Protein AF-A0A392RKC2-F1 (afdb_monomer_lite)

Radius of gyration: 17.55 Å; chains: 1; bounding box: 46×29×40 Å

Secondary structure (DSSP, 8-state):
------HHHHHHHHT----SS-TTHHHHHHHHT--HHHHHHHHHHHBPTTPPPEEPTT-SSEEE--GGGB-HHHHHHHHHHHHHTS------

Structure (mmCIF, N/CA/C/O backbone):
data_AF-A0A392RKC2-F1
#
_entry.id   AF-A0A392RKC2-F1
#
loop_
_atom_site.group_PDB
_atom_site.id
_atom_site.type_symbol
_atom_site.label_atom_id
_atom_site.label_alt_id
_atom_site.label_comp_id
_atom_site.label_asym_id
_atom_site.label_entity_id
_atom_site.label_seq_id
_atom_site.pdbx_PDB_ins_code
_atom_site.Cartn_x
_atom_site.Cartn_y
_atom_site.Cartn_z
_atom_site.occupancy
_atom_site.B_iso_or_equiv
_atom_site.auth_seq_id
_atom_site.auth_comp_id
_atom_site.auth_asym_id
_atom_site.auth_atom_id
_atom_site.pdbx_PDB_model_num
ATOM 1 N N . VAL A 1 1 ? 34.832 -0.597 -20.516 1.00 72.94 1 VAL A N 1
ATOM 2 C CA . VAL A 1 1 ? 33.555 -0.688 -21.264 1.00 72.94 1 VAL A CA 1
ATOM 3 C C . VAL A 1 1 ? 32.479 -0.088 -20.380 1.00 72.94 1 VAL A C 1
ATOM 5 O O . VAL A 1 1 ? 32.411 -0.481 -19.223 1.00 72.94 1 VAL A O 1
ATOM 8 N N . LEU A 1 2 ? 31.730 0.903 -20.866 1.00 86.44 2 LEU A N 1
ATOM 9 C CA . LEU A 1 2 ? 30.603 1.476 -20.126 1.00 86.44 2 LEU A CA 1
ATOM 10 C C . LEU A 1 2 ? 29.410 0.530 -20.303 1.00 86.44 2 LEU A C 1
ATOM 12 O O . LEU A 1 2 ? 29.043 0.235 -21.438 1.00 86.44 2 LEU A O 1
ATOM 16 N N . VAL A 1 3 ? 28.866 0.007 -19.209 1.00 86.38 3 VAL A N 1
ATOM 17 C CA . VAL A 1 3 ? 27.672 -0.845 -19.254 1.00 86.38 3 VAL A CA 1
ATOM 18 C C . VAL A 1 3 ? 26.449 0.065 -19.182 1.00 86.38 3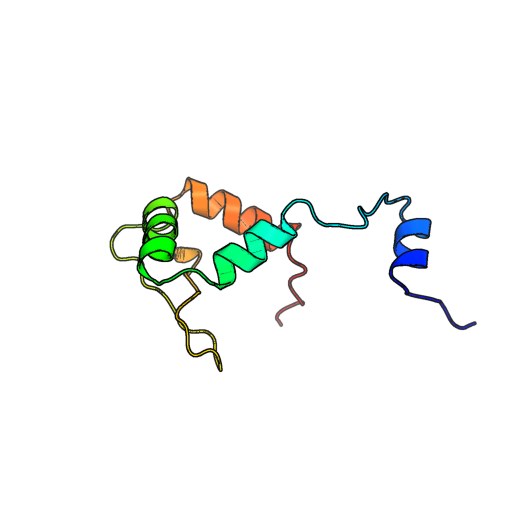 VAL A C 1
ATOM 20 O O . VAL A 1 3 ? 26.336 0.875 -18.262 1.00 86.38 3 VAL A O 1
ATOM 23 N N . ASP A 1 4 ? 25.574 -0.035 -20.179 1.00 87.69 4 ASP A N 1
ATOM 24 C CA . ASP A 1 4 ? 24.304 0.691 -20.232 1.00 87.69 4 ASP A CA 1
ATOM 25 C C . ASP A 1 4 ? 23.277 -0.028 -19.344 1.00 87.69 4 ASP A C 1
ATOM 27 O O . ASP A 1 4 ? 22.867 -1.151 -19.632 1.00 87.69 4 ASP A O 1
ATOM 31 N N . TYR A 1 5 ? 22.900 0.622 -18.242 1.00 90.44 5 TYR A N 1
ATOM 32 C CA . TYR A 1 5 ? 21.896 0.145 -17.287 1.00 90.44 5 TYR A CA 1
ATOM 33 C C . TYR A 1 5 ? 20.544 0.853 -17.459 1.00 90.44 5 TYR A C 1
ATOM 35 O O . TYR A 1 5 ? 19.766 0.939 -16.508 1.00 90.44 5 TYR A O 1
ATOM 43 N N . SER A 1 6 ? 20.258 1.405 -18.641 1.00 88.12 6 SER A N 1
ATOM 44 C CA . SER A 1 6 ? 18.932 1.947 -18.936 1.00 88.12 6 SER A CA 1
ATOM 45 C C . SER A 1 6 ? 17.847 0.879 -18.785 1.00 88.12 6 SER A C 1
ATOM 47 O O . SER A 1 6 ? 18.072 -0.323 -18.955 1.00 88.12 6 SER A O 1
ATOM 49 N N . ASP A 1 7 ? 16.634 1.337 -18.484 1.00 82.75 7 ASP A N 1
ATOM 50 C CA . ASP A 1 7 ? 15.430 0.511 -18.414 1.00 82.75 7 ASP A CA 1
ATOM 51 C C . ASP A 1 7 ? 15.248 -0.336 -19.681 1.00 82.75 7 ASP A C 1
ATOM 53 O O . ASP A 1 7 ? 14.908 -1.517 -19.602 1.00 82.75 7 ASP A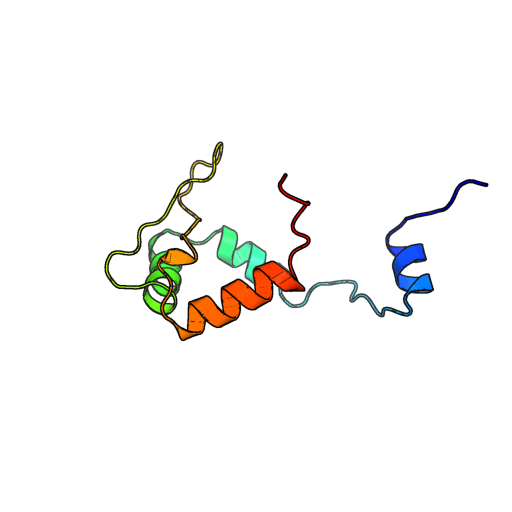 O 1
ATOM 57 N N . ARG A 1 8 ? 15.534 0.236 -20.855 1.00 85.31 8 ARG A N 1
ATOM 58 C CA . ARG A 1 8 ? 15.464 -0.461 -22.140 1.00 85.31 8 ARG A CA 1
ATOM 59 C C . ARG A 1 8 ? 16.425 -1.646 -22.217 1.00 85.31 8 ARG A C 1
ATOM 61 O O . ARG A 1 8 ? 15.986 -2.739 -22.578 1.00 85.31 8 ARG A O 1
ATOM 68 N N . GLU A 1 9 ? 17.708 -1.448 -21.915 1.00 90.69 9 GLU A N 1
ATOM 69 C CA . GLU A 1 9 ? 18.713 -2.515 -22.032 1.00 90.69 9 GLU A CA 1
ATOM 70 C C . GLU A 1 9 ? 18.527 -3.591 -20.958 1.00 90.69 9 GLU A C 1
ATOM 72 O O . GLU A 1 9 ? 18.640 -4.779 -21.260 1.00 90.69 9 GLU A O 1
ATOM 77 N N . LEU A 1 10 ? 18.135 -3.205 -19.739 1.00 89.06 10 LEU A N 1
ATOM 78 C CA . LEU A 1 10 ? 17.785 -4.156 -18.683 1.00 89.06 10 LEU A CA 1
ATOM 79 C C . LEU A 1 10 ? 16.570 -5.007 -19.061 1.00 89.06 10 LEU A C 1
ATOM 81 O O . LEU A 1 10 ? 16.623 -6.230 -18.949 1.00 89.06 10 LEU A O 1
ATOM 85 N N . ASN A 1 11 ? 15.495 -4.388 -19.556 1.00 87.81 11 ASN A N 1
ATOM 86 C CA . ASN A 1 11 ? 14.303 -5.126 -19.970 1.00 87.81 11 ASN A CA 1
ATOM 87 C C . ASN A 1 11 ? 14.596 -6.060 -21.151 1.00 87.81 11 ASN A C 1
ATOM 89 O O . ASN A 1 11 ? 14.158 -7.210 -21.169 1.00 87.81 11 ASN A O 1
ATOM 93 N N . ARG A 1 12 ? 15.406 -5.599 -22.114 1.00 89.31 12 ARG A N 1
ATOM 94 C CA . ARG A 1 12 ? 15.878 -6.428 -23.228 1.00 89.31 12 ARG A CA 1
ATOM 95 C C . ARG A 1 12 ? 16.684 -7.628 -22.736 1.00 89.31 12 ARG A C 1
ATOM 97 O O . ARG A 1 12 ? 16.440 -8.738 -23.199 1.00 89.31 12 ARG A O 1
ATOM 104 N N . PHE A 1 13 ? 17.631 -7.410 -21.825 1.00 89.94 13 PHE A N 1
ATOM 105 C CA . PHE A 1 13 ? 18.466 -8.468 -21.258 1.00 89.94 13 PHE A CA 1
ATOM 106 C C . PHE A 1 13 ? 17.638 -9.506 -20.491 1.00 89.94 13 PHE A C 1
ATOM 108 O O . PHE A 1 13 ? 17.850 -10.704 -20.653 1.00 89.94 13 PHE A O 1
ATOM 115 N N . LEU A 1 14 ? 16.663 -9.053 -19.700 1.00 88.38 14 LEU A N 1
ATOM 116 C CA . LEU A 1 14 ? 15.782 -9.916 -18.909 1.00 88.38 14 LEU A CA 1
ATOM 117 C C . LEU A 1 14 ? 14.648 -10.557 -19.732 1.00 88.38 14 LEU A C 1
ATOM 119 O O . LEU A 1 14 ? 13.891 -11.362 -19.194 1.00 88.38 14 LEU A O 1
ATOM 123 N N . GLY A 1 15 ? 14.504 -10.202 -21.014 1.00 89.50 15 GLY A N 1
ATOM 124 C CA . GLY A 1 15 ? 13.411 -10.673 -21.867 1.00 89.50 15 GLY A CA 1
ATOM 125 C C . GLY A 1 15 ? 12.029 -10.205 -21.398 1.00 89.50 15 GLY A C 1
ATOM 126 O O . GLY A 1 15 ? 11.027 -10.865 -21.675 1.00 89.50 15 GLY A O 1
ATOM 127 N N . THR A 1 16 ? 11.958 -9.095 -20.661 1.00 84.81 16 THR A N 1
ATOM 128 C CA . THR A 1 16 ? 10.705 -8.589 -20.101 1.00 84.81 16 THR A CA 1
ATOM 129 C C . THR A 1 16 ? 9.954 -7.749 -21.129 1.00 84.81 16 THR A C 1
ATOM 131 O O . THR A 1 16 ? 10.505 -6.876 -21.801 1.00 84.81 16 THR A O 1
ATOM 134 N N . ILE A 1 17 ? 8.646 -7.986 -21.233 1.00 80.50 17 ILE A N 1
ATOM 135 C CA . ILE A 1 17 ? 7.734 -7.101 -21.956 1.00 80.50 17 ILE A CA 1
ATOM 136 C C . ILE A 1 17 ? 7.175 -6.123 -20.931 1.00 80.50 17 ILE A C 1
ATOM 138 O O . ILE A 1 17 ? 6.177 -6.404 -20.272 1.00 80.50 17 ILE A O 1
ATOM 142 N N . THR A 1 18 ? 7.842 -4.984 -20.771 1.00 73.62 18 THR A N 1
ATOM 143 C CA . THR A 1 18 ? 7.359 -3.923 -19.884 1.00 73.62 18 THR A CA 1
ATOM 144 C C . THR A 1 18 ? 6.277 -3.123 -20.608 1.00 73.62 18 THR A C 1
ATOM 146 O O . THR A 1 18 ? 6.557 -2.518 -21.649 1.00 73.62 18 THR A O 1
ATOM 149 N N . PRO A 1 19 ? 5.032 -3.099 -20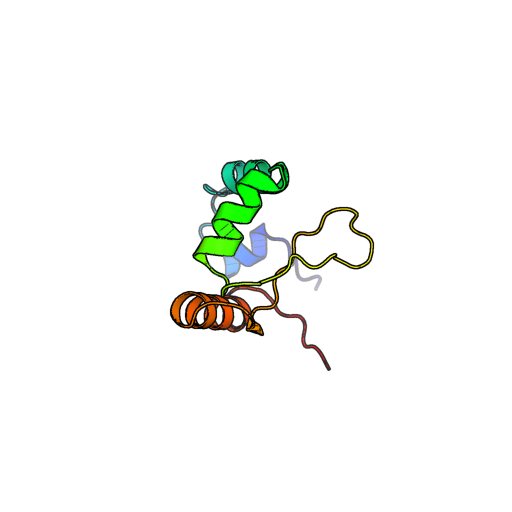.103 1.00 76.81 19 PRO A N 1
ATOM 150 C CA . PRO A 1 19 ? 3.987 -2.269 -20.682 1.00 76.81 19 PRO A CA 1
ATOM 151 C C . PRO A 1 19 ? 4.407 -0.797 -20.651 1.00 76.81 19 PRO A C 1
ATOM 153 O O . PRO A 1 19 ? 4.855 -0.304 -19.618 1.00 76.81 19 PRO A O 1
ATOM 156 N N . ARG A 1 20 ? 4.219 -0.068 -21.762 1.00 76.38 20 ARG A N 1
ATOM 157 C CA . ARG A 1 20 ? 4.496 1.385 -21.822 1.00 76.38 20 ARG A CA 1
ATOM 158 C C . ARG A 1 20 ? 3.668 2.188 -20.815 1.00 76.38 20 ARG A C 1
ATOM 160 O O . ARG A 1 20 ? 4.068 3.277 -20.422 1.00 76.38 20 ARG A O 1
ATOM 167 N N . HIS A 1 21 ? 2.523 1.644 -20.408 1.00 78.56 21 HIS A N 1
ATOM 168 C CA . HIS A 1 21 ? 1.626 2.236 -19.428 1.00 78.56 21 HIS A CA 1
ATOM 169 C C . HIS A 1 21 ? 1.253 1.184 -18.386 1.00 78.56 21 HIS A C 1
ATOM 171 O O . HIS A 1 21 ? 0.806 0.088 -18.728 1.00 78.56 21 HIS A O 1
ATOM 177 N N . CYS A 1 22 ? 1.427 1.518 -17.108 1.00 80.56 22 CYS A N 1
ATOM 178 C CA . CYS A 1 22 ? 0.925 0.691 -16.020 1.00 80.56 22 CYS A CA 1
ATOM 179 C C . CYS A 1 22 ? -0.606 0.778 -16.000 1.00 80.56 22 CYS A C 1
ATOM 181 O O . CYS A 1 22 ? -1.151 1.868 -15.835 1.00 80.56 22 CYS A O 1
ATOM 183 N N . ALA A 1 23 ? -1.299 -0.359 -16.112 1.00 83.94 23 ALA A N 1
ATOM 184 C CA . ALA A 1 23 ? -2.765 -0.414 -16.066 1.00 83.94 23 ALA A CA 1
ATOM 185 C C . ALA A 1 23 ? -3.355 0.170 -14.766 1.00 83.94 23 ALA A C 1
ATOM 187 O O . ALA A 1 23 ? -4.507 0.588 -14.737 1.00 83.94 23 ALA A O 1
ATOM 188 N N . PHE A 1 24 ? -2.549 0.235 -13.703 1.00 83.81 24 PHE A N 1
ATOM 189 C CA . PHE A 1 24 ? -2.933 0.760 -12.395 1.00 83.81 24 PHE A CA 1
ATOM 190 C C . PHE A 1 24 ? -2.395 2.170 -12.117 1.00 83.81 24 PHE A C 1
ATOM 192 O O . PHE A 1 24 ? -2.597 2.672 -11.016 1.00 83.81 24 PHE A O 1
ATOM 199 N N . SER A 1 25 ? -1.719 2.820 -13.076 1.00 85.31 25 SER A N 1
ATOM 200 C CA . SER A 1 25 ? -1.183 4.181 -12.888 1.00 85.31 25 SER A CA 1
ATOM 201 C C . SER A 1 25 ? -2.292 5.173 -12.553 1.00 85.31 25 SER A C 1
ATOM 203 O O . SER A 1 25 ? -2.188 5.849 -11.538 1.00 85.31 25 SER A O 1
ATOM 205 N N . ALA A 1 26 ? -3.377 5.191 -13.331 1.00 86.75 26 ALA A N 1
ATOM 206 C CA . ALA A 1 26 ? -4.501 6.091 -13.076 1.00 86.75 26 ALA A CA 1
ATOM 207 C C . ALA A 1 26 ? -5.117 5.855 -11.686 1.00 86.75 26 ALA A C 1
ATOM 209 O O . ALA A 1 26 ? -5.330 6.790 -10.928 1.00 86.75 26 ALA A O 1
ATOM 210 N N . ILE A 1 27 ? -5.302 4.585 -11.309 1.00 86.81 27 ILE A N 1
ATOM 211 C CA . ILE A 1 27 ? -5.856 4.216 -9.999 1.00 86.81 27 ILE A CA 1
ATOM 212 C C . ILE A 1 27 ? -4.927 4.662 -8.862 1.00 86.81 27 ILE A C 1
ATOM 214 O O . ILE A 1 27 ? -5.402 5.132 -7.832 1.00 86.81 27 ILE A O 1
ATOM 218 N N . LYS A 1 28 ? -3.605 4.525 -9.025 1.00 84.44 28 LYS A N 1
ATOM 219 C CA . LYS A 1 28 ? -2.632 5.008 -8.038 1.00 84.44 28 LYS A CA 1
ATOM 220 C C . LYS A 1 28 ? -2.770 6.518 -7.840 1.00 84.44 28 LYS A C 1
ATOM 222 O O . LYS A 1 28 ? -2.840 6.963 -6.696 1.00 84.44 28 LYS A O 1
ATOM 227 N N . ASP A 1 29 ? -2.799 7.274 -8.931 1.00 85.75 29 ASP A N 1
ATOM 228 C CA . ASP A 1 29 ? -2.852 8.736 -8.883 1.00 85.75 29 ASP A CA 1
ATOM 229 C C . ASP A 1 29 ? -4.175 9.214 -8.259 1.00 85.75 29 ASP A C 1
ATOM 231 O O . ASP A 1 29 ? -4.180 10.106 -7.406 1.00 85.75 29 ASP A O 1
ATOM 235 N N . ASP A 1 30 ? -5.282 8.534 -8.571 1.00 88.06 30 ASP A N 1
ATOM 236 C CA . ASP 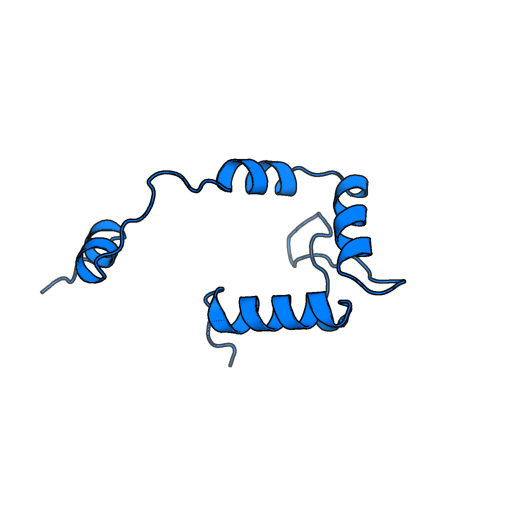A 1 30 ? -6.577 8.769 -7.933 1.00 88.06 30 ASP A CA 1
ATOM 237 C C . ASP A 1 30 ? -6.510 8.531 -6.415 1.00 88.06 30 ASP A C 1
ATOM 239 O O . ASP A 1 30 ? -6.922 9.389 -5.629 1.00 88.06 30 ASP A O 1
ATOM 243 N N . VAL A 1 31 ? -5.956 7.391 -5.982 1.00 84.19 31 VAL A N 1
ATOM 244 C CA . VAL A 1 31 ? -5.841 7.020 -4.559 1.00 84.19 31 VAL A CA 1
ATOM 245 C C . VAL A 1 31 ? -4.946 7.992 -3.781 1.00 84.19 31 VAL A C 1
ATOM 247 O O . VAL A 1 31 ? -5.233 8.300 -2.621 1.00 84.19 31 VAL A O 1
ATOM 250 N N . GLU A 1 32 ? -3.888 8.526 -4.395 1.00 82.31 32 GLU A N 1
ATOM 251 C CA . GLU A 1 32 ? -3.036 9.558 -3.781 1.00 82.31 32 GLU A CA 1
ATOM 252 C C . GLU A 1 32 ? -3.797 10.869 -3.513 1.00 82.31 32 GLU A C 1
ATOM 254 O O . GLU A 1 32 ? -3.524 11.578 -2.531 1.00 82.31 32 GLU A O 1
ATOM 259 N N . GLY A 1 33 ? -4.793 11.168 -4.350 1.00 84.81 33 GLY A N 1
ATOM 260 C CA . GLY A 1 33 ? -5.695 12.307 -4.208 1.00 84.81 33 GLY A CA 1
ATOM 261 C C . GLY A 1 33 ? -6.796 12.130 -3.158 1.00 84.81 33 GLY A C 1
ATOM 262 O O . GLY A 1 33 ? -7.443 13.115 -2.795 1.00 84.81 33 GLY A O 1
ATOM 263 N N . TRP A 1 34 ? -7.018 10.919 -2.637 1.00 89.12 34 TRP A N 1
ATOM 264 C CA . TRP A 1 34 ? -8.195 10.635 -1.815 1.00 89.12 34 TRP A CA 1
ATOM 265 C C . TRP A 1 34 ? -8.275 11.457 -0.517 1.00 89.12 34 TRP A C 1
ATOM 267 O O . TRP A 1 34 ? -7.279 11.603 0.212 1.00 89.12 34 TRP A O 1
ATOM 277 N N . PRO A 1 35 ? -9.481 11.929 -0.137 1.00 89.62 35 PRO A N 1
ATOM 278 C CA . PRO A 1 35 ? -9.714 12.491 1.187 1.00 89.62 35 PRO A CA 1
ATOM 279 C C . PRO A 1 35 ? -9.561 11.414 2.275 1.00 89.62 35 PRO A C 1
ATOM 281 O O . PRO A 1 35 ? -9.487 10.214 1.997 1.00 89.62 35 PRO A O 1
ATOM 284 N N . LEU A 1 36 ? -9.482 11.843 3.539 1.00 87.50 36 LEU A N 1
ATOM 285 C CA . LEU A 1 36 ? -9.307 10.928 4.674 1.00 87.50 36 LEU A CA 1
ATOM 286 C C . LEU A 1 36 ? -10.461 9.915 4.786 1.00 87.50 36 LEU A C 1
ATOM 288 O O . LEU A 1 36 ? -10.207 8.752 5.076 1.00 87.50 36 LEU A O 1
ATOM 292 N N . GLU A 1 37 ? -11.690 10.342 4.490 1.00 90.00 37 GLU A N 1
ATOM 293 C CA . GLU A 1 37 ? -12.902 9.510 4.510 1.00 90.00 37 GLU A CA 1
ATOM 294 C C . GLU A 1 37 ? -12.771 8.277 3.600 1.00 90.00 37 GLU A C 1
ATOM 296 O O . GLU A 1 37 ? -12.920 7.140 4.044 1.00 90.00 37 GLU A O 1
ATOM 301 N N . SER A 1 38 ? -12.393 8.483 2.334 1.00 90.81 38 SER A N 1
ATOM 302 C CA . SER A 1 38 ? -12.203 7.396 1.364 1.00 90.81 38 SER A CA 1
ATOM 303 C C . SER A 1 38 ? -11.048 6.478 1.762 1.00 90.81 38 SER A C 1
ATOM 305 O O . SER A 1 38 ? -11.131 5.261 1.617 1.00 90.81 38 SER A O 1
ATOM 307 N N . ARG A 1 39 ? -9.975 7.041 2.332 1.00 88.06 39 ARG A N 1
ATOM 308 C CA . ARG A 1 39 ? -8.859 6.249 2.864 1.00 88.06 39 ARG A CA 1
ATOM 309 C C . ARG A 1 39 ? -9.285 5.400 4.063 1.00 88.06 39 ARG A C 1
ATOM 311 O O . ARG A 1 39 ? -8.854 4.252 4.163 1.00 88.06 39 ARG A O 1
ATOM 318 N N . ASN A 1 40 ? -10.142 5.911 4.947 1.00 91.06 40 ASN A N 1
ATOM 319 C CA . ASN A 1 40 ? -10.607 5.170 6.122 1.00 91.06 40 ASN A CA 1
ATOM 320 C C . ASN A 1 40 ? -11.292 3.851 5.753 1.00 91.06 40 ASN A C 1
ATOM 322 O O . ASN A 1 40 ? -11.053 2.867 6.444 1.00 91.06 40 ASN A O 1
ATOM 326 N N . GLN A 1 41 ? -12.003 3.779 4.624 1.00 91.25 41 GLN A N 1
ATOM 327 C CA . GLN A 1 41 ? -12.583 2.520 4.135 1.00 91.25 41 GLN A CA 1
ATOM 328 C C . GLN A 1 41 ? -11.514 1.437 3.925 1.00 91.25 41 GLN A C 1
ATOM 330 O O . GLN A 1 41 ? -11.678 0.292 4.346 1.00 91.25 41 GLN A O 1
ATOM 335 N N . VAL A 1 42 ? -10.368 1.804 3.340 1.00 89.94 42 VAL A N 1
ATOM 336 C CA . VAL A 1 42 ? -9.230 0.888 3.172 1.00 89.94 42 VAL A CA 1
ATOM 337 C C . VAL A 1 42 ? -8.651 0.504 4.529 1.00 89.94 42 VAL A C 1
ATOM 339 O O . VAL A 1 42 ? -8.410 -0.677 4.772 1.00 89.94 42 VAL A O 1
ATOM 342 N N . LYS A 1 43 ? -8.465 1.477 5.432 1.00 92.12 43 LYS A N 1
ATOM 343 C CA . LYS A 1 43 ? -7.955 1.227 6.788 1.00 92.12 43 LYS A CA 1
ATOM 344 C C . LYS A 1 43 ? -8.840 0.255 7.562 1.00 92.12 43 LYS A C 1
ATOM 346 O O . LYS A 1 43 ? -8.316 -0.653 8.190 1.00 92.12 43 LYS A O 1
ATOM 351 N N . GLU A 1 44 ? -10.154 0.418 7.512 1.00 93.75 44 GLU A N 1
ATOM 352 C CA . GLU A 1 44 ? -11.121 -0.455 8.186 1.00 93.75 44 GLU A CA 1
ATOM 353 C C . GLU A 1 44 ? -11.182 -1.846 7.552 1.00 93.75 44 GLU A C 1
ATOM 355 O O . GLU A 1 44 ? -11.389 -2.855 8.239 1.00 93.75 44 GLU A O 1
ATOM 360 N N . PHE A 1 45 ? -10.954 -1.925 6.240 1.00 93.75 45 PHE A N 1
ATOM 361 C CA . PHE A 1 45 ? -10.871 -3.190 5.530 1.00 93.75 45 PHE A CA 1
ATOM 362 C C . PHE A 1 45 ? -9.625 -3.988 5.942 1.00 93.75 45 PHE A C 1
ATOM 364 O O . PHE A 1 45 ? -9.760 -5.144 6.356 1.00 93.75 45 PHE A O 1
ATOM 371 N N . VAL A 1 46 ? -8.432 -3.381 5.893 1.00 94.75 46 VAL A N 1
ATOM 372 C CA . VAL A 1 46 ? -7.149 -4.079 6.126 1.00 94.75 46 VAL A CA 1
ATOM 373 C C . VAL A 1 46 ? -6.710 -4.105 7.589 1.00 94.75 46 VAL A C 1
ATOM 375 O O . VAL A 1 46 ? -6.068 -5.063 8.017 1.00 94.75 46 VAL A O 1
ATOM 378 N N . GLY A 1 47 ? -7.034 -3.066 8.353 1.00 94.94 47 GLY A N 1
ATOM 379 C CA . GLY A 1 47 ? -6.594 -2.825 9.724 1.00 94.94 47 GLY A CA 1
ATOM 380 C C . GLY A 1 47 ? -7.518 -3.435 10.771 1.00 94.94 47 GLY A C 1
ATOM 381 O O . GLY A 1 47 ? -8.696 -3.698 10.532 1.00 94.94 47 GLY A O 1
ATOM 382 N N . ARG A 1 48 ? -6.982 -3.677 11.964 1.00 94.81 48 ARG A N 1
ATOM 383 C CA . ARG A 1 48 ? -7.759 -4.041 13.155 1.00 94.81 48 ARG A CA 1
ATOM 384 C C . ARG A 1 48 ? -8.561 -2.832 13.659 1.00 94.81 48 ARG A C 1
ATOM 386 O O . ARG A 1 48 ? -8.224 -1.694 13.318 1.00 94.81 48 ARG A O 1
ATOM 393 N N . PRO A 1 49 ? -9.595 -3.044 14.493 1.00 92.81 49 PRO A N 1
ATOM 394 C CA . PRO A 1 49 ? -10.234 -1.943 15.208 1.00 92.81 49 PRO A CA 1
ATOM 395 C C . PRO A 1 49 ? -9.186 -1.061 15.900 1.00 92.81 49 PRO A C 1
ATOM 397 O O . PRO A 1 49 ? -8.189 -1.577 16.402 1.00 92.81 49 PRO A O 1
ATOM 400 N N . SER A 1 50 ? -9.404 0.255 15.888 1.00 88.38 50 SER A N 1
ATOM 401 C CA . SER A 1 50 ? -8.489 1.261 16.457 1.00 88.38 50 SER A CA 1
ATOM 402 C C . SER A 1 50 ? -7.141 1.419 15.746 1.00 88.38 50 SER A C 1
ATOM 404 O O . SER A 1 50 ? -6.227 2.027 16.290 1.00 88.38 50 SER A O 1
ATOM 406 N N . THR A 1 51 ? -6.998 0.903 14.523 1.00 93.25 51 THR A N 1
ATOM 407 C CA . THR A 1 51 ? -5.821 1.206 13.703 1.00 93.25 51 THR A CA 1
ATOM 408 C C . THR A 1 51 ? -5.772 2.702 13.389 1.00 93.25 51 THR A C 1
ATOM 410 O O . THR A 1 51 ? -6.750 3.277 12.892 1.00 93.25 51 THR A O 1
ATOM 413 N N . ASP A 1 52 ? -4.615 3.316 13.616 1.00 90.81 52 ASP A N 1
ATOM 414 C CA . ASP A 1 52 ? -4.381 4.733 13.361 1.00 90.81 52 ASP A CA 1
ATOM 415 C C . ASP A 1 52 ? -3.629 4.973 12.056 1.00 90.81 52 ASP A C 1
ATOM 417 O O . ASP A 1 52 ? -2.806 4.170 11.607 1.00 90.81 52 ASP A O 1
ATOM 421 N N . TRP A 1 53 ? -3.903 6.129 11.453 1.00 91.19 53 TRP A N 1
ATOM 422 C CA . TRP A 1 53 ? -3.076 6.630 10.369 1.00 91.19 53 TRP A CA 1
ATOM 423 C C . TRP A 1 53 ? -1.824 7.297 10.934 1.00 91.19 53 TRP A C 1
ATOM 425 O O . TRP A 1 53 ? -1.891 8.194 11.769 1.00 91.19 53 TRP A O 1
ATOM 435 N N . LEU A 1 54 ? -0.671 6.904 10.413 1.00 87.81 54 LEU A N 1
ATOM 436 C CA . LEU A 1 54 ? 0.632 7.460 10.731 1.00 87.81 54 LEU A CA 1
ATOM 437 C C . LEU A 1 54 ? 1.095 8.436 9.650 1.00 87.81 54 LEU A C 1
ATOM 439 O O . LEU A 1 54 ? 0.801 8.295 8.457 1.00 87.81 54 LEU A O 1
ATOM 443 N N . LYS A 1 55 ? 1.865 9.429 10.089 1.00 84.31 55 LYS A N 1
ATOM 444 C CA . LYS A 1 55 ? 2.482 10.445 9.237 1.00 84.31 55 LYS A CA 1
ATOM 445 C C . LYS A 1 55 ? 3.809 9.923 8.685 1.00 84.31 55 LYS A C 1
ATOM 447 O O . LYS A 1 55 ? 4.545 9.229 9.385 1.00 84.31 55 LYS A O 1
ATOM 452 N N . TYR A 1 56 ? 4.142 10.276 7.446 1.00 75.62 56 TYR A N 1
ATOM 453 C CA . TYR A 1 56 ? 5.513 10.136 6.952 1.00 75.62 56 TYR A CA 1
ATOM 454 C C . TYR A 1 56 ? 6.369 11.313 7.430 1.00 75.62 56 TYR A C 1
ATOM 456 O O . TYR A 1 56 ? 5.885 12.443 7.477 1.00 75.62 56 TYR A O 1
ATOM 464 N N . SER A 1 57 ? 7.643 11.087 7.753 1.00 67.25 57 SER A N 1
ATOM 465 C CA . SER A 1 57 ? 8.572 12.185 8.040 1.00 67.25 57 SER A CA 1
ATOM 466 C C . SER A 1 57 ? 8.648 13.122 6.828 1.00 67.25 57 SER A C 1
ATOM 468 O O . SER A 1 57 ? 9.067 12.701 5.754 1.00 67.25 57 SER A O 1
ATOM 470 N N . GLY A 1 58 ? 8.202 14.370 6.994 1.00 71.25 58 GLY A N 1
ATOM 471 C CA . GLY A 1 58 ? 8.161 15.380 5.928 1.00 71.25 58 GLY A CA 1
ATOM 472 C C . GLY A 1 58 ? 6.879 15.418 5.082 1.00 71.25 58 GLY A C 1
ATOM 473 O O . GLY A 1 58 ? 6.743 16.313 4.260 1.00 71.25 58 GLY A O 1
ATOM 474 N N . GLY A 1 59 ? 5.921 14.505 5.281 1.00 73.19 59 GLY A N 1
ATOM 475 C CA . GLY A 1 59 ? 4.632 14.533 4.575 1.00 73.19 59 GLY A CA 1
ATOM 476 C C . GLY A 1 59 ? 3.515 15.105 5.443 1.00 73.19 59 GLY A C 1
ATOM 477 O O . GLY A 1 59 ? 3.394 14.712 6.593 1.00 73.19 59 GLY A O 1
ATOM 478 N N . GLU A 1 60 ? 2.669 15.996 4.926 1.00 73.44 60 GLU A N 1
ATOM 479 C CA . GLU A 1 60 ? 1.567 16.596 5.706 1.00 73.44 60 GLU A CA 1
ATOM 480 C C . GLU A 1 60 ? 0.413 15.625 5.989 1.00 73.44 60 GLU A C 1
ATOM 482 O O . GLU A 1 60 ? -0.271 15.739 7.005 1.00 73.44 60 GLU A O 1
ATOM 487 N N . ARG A 1 61 ? 0.205 14.645 5.104 1.00 78.00 61 ARG A N 1
ATOM 488 C CA . ARG A 1 61 ? -0.928 13.718 5.165 1.00 78.00 61 ARG A CA 1
ATOM 489 C C . ARG A 1 61 ? -0.570 12.448 5.937 1.00 78.00 61 ARG A C 1
ATOM 491 O O . ARG A 1 61 ? 0.471 11.836 5.703 1.00 78.00 61 ARG A O 1
ATOM 498 N N . HIS A 1 62 ? -1.483 12.004 6.799 1.00 82.69 62 HIS A N 1
ATOM 499 C CA . HIS A 1 62 ? -1.409 10.676 7.403 1.00 82.69 62 HIS A CA 1
ATOM 500 C C . HIS A 1 62 ? -1.813 9.623 6.361 1.00 82.69 62 HIS A C 1
ATOM 502 O O . HIS A 1 62 ? -2.976 9.544 5.960 1.00 82.69 62 HIS A O 1
ATOM 508 N N . THR A 1 63 ? -0.834 8.875 5.859 1.00 83.88 63 THR A N 1
ATOM 509 C CA . THR A 1 63 ? -1.005 7.906 4.759 1.00 83.88 63 THR A CA 1
ATOM 510 C C . THR A 1 63 ? -0.433 6.530 5.078 1.00 83.88 63 THR A C 1
ATOM 512 O O . THR A 1 63 ? -0.539 5.624 4.257 1.00 83.88 63 THR A O 1
ATOM 515 N N . LYS A 1 64 ? 0.175 6.341 6.256 1.00 86.81 64 LYS A N 1
ATOM 516 C CA . LYS A 1 64 ? 0.799 5.072 6.642 1.00 86.81 64 LYS A CA 1
ATOM 517 C C . LYS A 1 64 ? -0.034 4.327 7.671 1.00 86.81 64 LYS A C 1
ATOM 519 O O . LYS A 1 64 ? -0.651 4.936 8.530 1.00 86.81 64 LYS A O 1
ATOM 524 N N . ILE A 1 65 ? 0.015 3.005 7.623 1.00 90.19 65 ILE A N 1
ATOM 525 C CA . ILE A 1 65 ? -0.525 2.122 8.656 1.00 90.19 65 ILE A CA 1
ATOM 526 C C . ILE A 1 65 ? 0.586 1.133 9.002 1.00 90.19 65 ILE A C 1
ATOM 528 O O . ILE A 1 65 ? 1.332 0.713 8.111 1.00 90.19 65 ILE A O 1
ATOM 532 N N . ARG A 1 66 ? 0.742 0.759 10.276 1.00 90.12 66 ARG A N 1
ATOM 533 C CA . ARG A 1 66 ? 1.715 -0.283 10.628 1.00 90.12 66 ARG A CA 1
ATOM 534 C C . ARG A 1 66 ? 1.199 -1.622 10.129 1.00 90.12 66 ARG A C 1
ATOM 536 O O . ARG A 1 66 ? 0.077 -2.007 10.436 1.00 90.12 66 ARG A O 1
ATOM 543 N N . LEU A 1 67 ? 2.059 -2.385 9.461 1.00 90.94 67 LEU A N 1
ATOM 544 C CA . LEU A 1 67 ? 1.751 -3.768 9.082 1.00 90.94 67 LEU A CA 1
ATOM 545 C C . LEU A 1 67 ? 1.400 -4.636 10.309 1.00 90.94 67 LEU A C 1
ATOM 547 O O . LEU A 1 67 ? 0.610 -5.574 10.223 1.00 90.94 67 LEU A O 1
ATOM 551 N N . GLY A 1 68 ? 1.945 -4.257 11.472 1.00 91.62 68 GLY A N 1
ATOM 552 C CA . GLY A 1 68 ? 1.588 -4.762 12.796 1.00 91.62 68 GLY A CA 1
ATOM 553 C C . GLY A 1 68 ? 0.084 -4.822 13.065 1.00 91.62 68 GLY A C 1
ATOM 554 O O . GLY A 1 68 ? -0.413 -5.828 13.575 1.00 91.62 68 GLY A O 1
ATOM 555 N N . ASP A 1 69 ? -0.617 -3.769 12.652 1.00 94.81 69 ASP A N 1
ATOM 556 C CA . ASP A 1 69 ? -2.002 -3.486 13.017 1.00 94.81 69 ASP A CA 1
ATOM 557 C C . ASP A 1 69 ? -2.999 -4.080 12.012 1.00 94.81 69 ASP A C 1
ATOM 559 O O . ASP A 1 69 ? -4.210 -3.944 12.168 1.00 94.81 69 ASP A O 1
ATOM 563 N N . PHE A 1 70 ? -2.522 -4.783 10.981 1.00 95.62 70 PHE A N 1
ATOM 564 C CA . PHE A 1 70 ? -3.382 -5.402 9.976 1.00 95.62 70 PHE A CA 1
ATOM 565 C C . PHE A 1 70 ? -4.123 -6.629 10.540 1.00 95.62 70 PHE A C 1
ATOM 567 O O . PHE A 1 70 ? -3.655 -7.340 11.444 1.00 95.62 70 PHE A O 1
ATOM 574 N N . LYS A 1 71 ? -5.295 -6.921 9.965 1.00 96.19 71 LYS A N 1
ATOM 575 C CA . LYS A 1 71 ? -5.989 -8.207 10.121 1.00 96.19 71 LYS A CA 1
ATOM 576 C C . LYS A 1 71 ? -5.098 -9.340 9.584 1.00 96.19 71 LYS A C 1
ATOM 578 O O . LYS A 1 71 ? -4.327 -9.100 8.656 1.00 96.19 71 LYS A O 1
ATOM 583 N N . PRO A 1 72 ? -5.210 -10.580 10.096 1.00 95.88 72 PRO A N 1
ATOM 584 C CA . PRO A 1 72 ? -4.280 -11.664 9.759 1.00 95.88 72 PRO A CA 1
ATOM 585 C C . PRO A 1 72 ? -4.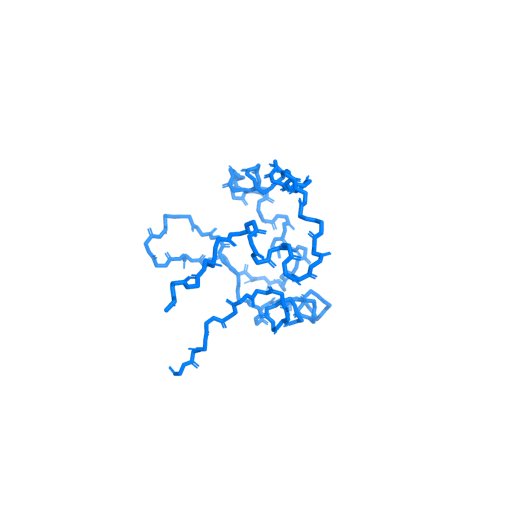070 -11.902 8.255 1.00 95.88 72 PRO A C 1
ATOM 587 O O . PRO A 1 72 ? -2.931 -11.988 7.809 1.00 95.88 72 PRO A O 1
ATOM 590 N N . VAL A 1 73 ? -5.149 -11.937 7.463 1.00 95.50 73 VAL A N 1
ATOM 591 C CA . VAL A 1 73 ? -5.068 -12.157 6.006 1.00 95.50 73 VAL A CA 1
ATOM 592 C C . VAL A 1 73 ? -4.378 -10.989 5.299 1.00 95.50 73 VAL A C 1
ATOM 594 O O . VAL A 1 73 ? -3.456 -11.197 4.513 1.00 95.50 73 VAL A O 1
ATOM 597 N N . ALA A 1 74 ? -4.777 -9.754 5.616 1.00 94.94 74 ALA A N 1
ATOM 598 C CA . ALA A 1 74 ? -4.166 -8.558 5.043 1.00 94.94 74 ALA A CA 1
ATOM 599 C C . ALA A 1 74 ? -2.682 -8.449 5.422 1.00 94.94 74 ALA A C 1
ATOM 601 O O . ALA A 1 74 ? -1.856 -8.064 4.598 1.00 94.94 74 ALA A O 1
ATOM 602 N N . ARG A 1 75 ? -2.332 -8.835 6.655 1.00 95.06 75 ARG A N 1
ATOM 603 C CA . ARG A 1 75 ? -0.951 -8.876 7.126 1.00 95.06 75 ARG A CA 1
ATOM 604 C C . ARG A 1 75 ? -0.118 -9.883 6.345 1.00 95.06 75 ARG A C 1
ATOM 606 O O . ARG A 1 75 ? 0.951 -9.515 5.882 1.00 95.06 75 ARG A O 1
ATOM 613 N N . ALA A 1 76 ? -0.606 -11.112 6.174 1.00 94.81 76 ALA A N 1
ATOM 614 C CA . ALA A 1 76 ? 0.108 -12.141 5.420 1.00 94.81 76 ALA A CA 1
ATOM 615 C C . ALA A 1 76 ? 0.409 -11.678 3.986 1.00 94.81 76 ALA A C 1
ATOM 617 O O . ALA A 1 76 ? 1.529 -11.835 3.500 1.00 94.81 76 ALA A O 1
ATOM 618 N N . TRP A 1 77 ? -0.569 -11.039 3.340 1.00 94.06 77 TRP A N 1
ATOM 619 C CA . TRP A 1 77 ? -0.380 -10.467 2.011 1.00 94.06 77 TRP A CA 1
ATOM 620 C C . TRP A 1 77 ? 0.621 -9.300 2.008 1.00 94.06 77 TRP A C 1
ATOM 622 O O . TRP A 1 77 ? 1.532 -9.273 1.182 1.00 94.06 77 TRP A O 1
ATOM 632 N N . GLY A 1 78 ? 0.508 -8.370 2.961 1.00 91.50 78 GLY A N 1
ATOM 633 C CA . GLY A 1 78 ? 1.435 -7.244 3.095 1.00 91.50 78 GLY A CA 1
ATOM 634 C C . GLY A 1 78 ? 2.874 -7.675 3.401 1.00 91.50 78 GLY A C 1
ATOM 635 O O . GLY A 1 78 ? 3.804 -7.145 2.799 1.00 91.50 78 GLY A O 1
ATOM 636 N N . ASP A 1 79 ? 3.067 -8.672 4.269 1.00 91.69 79 ASP A N 1
ATOM 637 C CA . ASP A 1 79 ? 4.374 -9.266 4.577 1.00 91.69 79 ASP A CA 1
ATOM 638 C C . ASP A 1 79 ? 4.995 -9.905 3.327 1.00 91.69 79 ASP A C 1
ATOM 640 O O . ASP A 1 79 ? 6.177 -9.694 3.045 1.00 91.69 79 ASP A O 1
ATOM 644 N N . TRP A 1 80 ? 4.207 -10.650 2.545 1.00 91.50 80 TRP A N 1
ATOM 645 C CA . TRP A 1 80 ? 4.678 -11.211 1.280 1.00 91.50 80 TRP A CA 1
ATOM 646 C C . TRP A 1 80 ? 5.077 -10.110 0.289 1.00 91.50 80 TRP A C 1
ATOM 648 O O . TRP A 1 80 ? 6.175 -10.163 -0.265 1.00 91.50 80 TRP A O 1
ATOM 658 N N . PHE A 1 81 ? 4.241 -9.084 0.107 1.00 87.44 81 PHE A N 1
ATOM 659 C CA . PHE A 1 81 ? 4.501 -7.987 -0.828 1.00 87.44 81 PHE A CA 1
ATOM 660 C C . PHE A 1 81 ? 5.770 -7.203 -0.468 1.00 87.44 81 PHE A C 1
ATOM 662 O O . PHE A 1 81 ? 6.628 -6.966 -1.317 1.00 87.44 81 PHE A O 1
ATOM 669 N N . VAL A 1 82 ? 5.927 -6.852 0.810 1.00 86.31 82 VAL A N 1
ATOM 670 C CA . VAL A 1 82 ? 7.089 -6.112 1.318 1.00 86.31 82 VAL A CA 1
ATOM 671 C C . VAL A 1 82 ? 8.385 -6.908 1.149 1.00 86.31 82 VAL A C 1
ATOM 673 O O . VAL A 1 82 ? 9.411 -6.321 0.835 1.00 86.31 82 VAL A O 1
ATOM 676 N N . ARG A 1 83 ? 8.352 -8.235 1.322 1.00 83.69 83 ARG A N 1
ATOM 677 C CA . ARG A 1 83 ? 9.548 -9.091 1.233 1.00 83.69 83 ARG A CA 1
ATOM 678 C C . ARG A 1 83 ? 9.927 -9.499 -0.188 1.00 83.69 83 ARG A C 1
ATOM 680 O O . ARG A 1 83 ? 11.084 -9.833 -0.408 1.00 83.69 83 ARG A O 1
ATOM 687 N N . ASN A 1 84 ? 8.968 -9.529 -1.115 1.00 80.25 84 ASN A N 1
ATOM 688 C CA . ASN A 1 84 ? 9.170 -10.138 -2.436 1.00 80.25 84 ASN A CA 1
ATOM 689 C C . ASN A 1 84 ? 8.966 -9.176 -3.613 1.00 80.25 84 ASN A C 1
ATOM 691 O O . ASN A 1 84 ? 9.483 -9.447 -4.691 1.00 80.25 84 ASN A O 1
ATOM 695 N N . VAL A 1 85 ? 8.203 -8.090 -3.444 1.00 78.62 85 VAL A N 1
ATOM 696 C CA . VAL A 1 85 ? 7.812 -7.201 -4.554 1.00 78.62 85 VAL A CA 1
ATOM 697 C C . VAL A 1 85 ? 8.440 -5.820 -4.432 1.00 78.62 85 VAL A C 1
ATOM 699 O O . VAL A 1 85 ? 8.946 -5.289 -5.418 1.00 78.62 85 VAL A O 1
ATOM 702 N N . ILE A 1 86 ? 8.422 -5.219 -3.239 1.00 72.75 86 ILE A N 1
ATOM 703 C CA . ILE A 1 86 ? 9.089 -3.931 -3.040 1.00 72.75 86 ILE A CA 1
ATOM 704 C C . ILE A 1 86 ? 10.596 -4.190 -2.943 1.00 72.75 86 ILE A C 1
ATOM 706 O O . ILE A 1 86 ? 11.000 -5.016 -2.122 1.00 72.75 86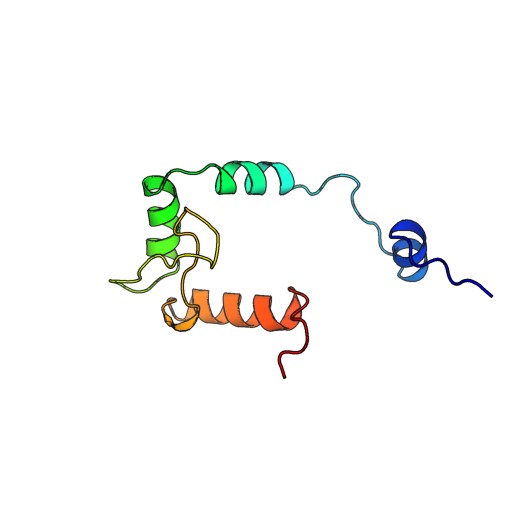 ILE A O 1
ATOM 710 N N . PRO A 1 87 ? 11.446 -3.470 -3.701 1.00 58.03 87 PRO A N 1
ATOM 711 C CA . PRO A 1 87 ? 12.867 -3.428 -3.404 1.00 58.03 87 PRO A CA 1
ATOM 712 C C . PRO A 1 87 ? 13.039 -2.756 -2.040 1.00 58.03 87 PRO A C 1
ATOM 714 O O . PRO A 1 87 ? 13.075 -1.532 -1.916 1.00 58.03 87 PRO A O 1
ATOM 717 N N . LEU A 1 88 ? 13.093 -3.561 -0.982 1.00 55.41 88 LEU A N 1
ATOM 718 C CA . LEU A 1 88 ? 13.600 -3.102 0.295 1.00 55.41 88 LEU A CA 1
ATOM 719 C C . LEU A 1 88 ? 15.094 -2.874 0.094 1.00 55.41 88 LEU A C 1
ATOM 721 O O . LEU A 1 88 ? 15.844 -3.822 -0.128 1.00 55.41 88 LEU A O 1
ATOM 725 N N . GLY A 1 89 ? 15.534 -1.616 0.156 1.00 47.47 89 GLY A N 1
ATOM 726 C CA . GLY A 1 89 ? 16.946 -1.353 0.412 1.00 47.47 89 GLY A CA 1
ATOM 727 C C . GLY A 1 89 ? 17.347 -2.137 1.660 1.00 47.47 89 GLY A C 1
ATOM 728 O O . GLY A 1 89 ? 16.558 -2.206 2.600 1.00 47.47 89 GLY A O 1
ATOM 729 N N . ASN A 1 90 ? 18.515 -2.781 1.656 1.00 38.38 90 ASN A N 1
ATOM 730 C CA . ASN A 1 90 ? 19.010 -3.471 2.844 1.00 38.38 90 ASN A CA 1
ATOM 731 C C . ASN A 1 90 ? 19.053 -2.462 4.000 1.00 38.38 90 ASN A C 1
ATOM 733 O O . ASN A 1 90 ? 19.866 -1.541 3.989 1.00 38.38 90 ASN A O 1
ATOM 737 N N . TRP A 1 91 ? 18.148 -2.607 4.964 1.00 41.28 91 TRP A N 1
ATOM 738 C CA . TRP A 1 91 ? 18.210 -1.870 6.218 1.00 41.28 91 TRP A CA 1
ATOM 739 C C . TRP A 1 91 ? 19.207 -2.620 7.104 1.00 41.28 91 TRP A C 1
ATOM 741 O O . TRP A 1 91 ? 18.900 -3.716 7.574 1.00 41.28 91 TRP A O 1
ATOM 751 N N . SER A 1 92 ? 20.414 -2.066 7.244 1.00 34.38 92 SER A N 1
ATOM 752 C CA . SER A 1 92 ? 21.386 -2.415 8.289 1.00 34.38 92 SER A CA 1
ATOM 753 C C . SER A 1 92 ? 21.081 -1.650 9.567 1.00 34.38 92 SER A C 1
ATOM 755 O O . SER A 1 92 ? 20.882 -0.419 9.433 1.00 34.38 92 SER A O 1
#

pLDDT: mean 84.16, std 12.15, range [34.38, 96.19]

Foldseek 3Di:
DDDDPDPVVVCVVVVHDDPPDDPCPVVVVVVVPDDPVVVVVVCPVFFDPPFDFDDDDVHPDRDDTDLVGTDPVSSVVVVCCVVPPDPDDPDD

Sequence (92 aa):
VLVDYSDRELNRFLGTITPRHCAFSAIKDDVEGWPLESRNQVKEFVGRPSTDWLKYSGGERHTKIRLGDFKPVARAWGDWFVRNVIPLGNWS

Organism: NCBI:txid97028